Protein AF-A0A7C4ZB15-F1 (afdb_monomer_lite)

pLDDT: mean 80.15, std 15.14, range [39.56, 96.06]

Radius of gyration: 33.04 Å; chains: 1; bounding box: 54×25×99 Å

Structure (mmCIF, N/CA/C/O backbone):
data_AF-A0A7C4ZB15-F1
#
_entry.id   AF-A0A7C4ZB15-F1
#
loop_
_atom_site.group_PDB
_atom_site.id
_atom_site.type_symbol
_atom_site.label_atom_id
_atom_site.label_alt_id
_atom_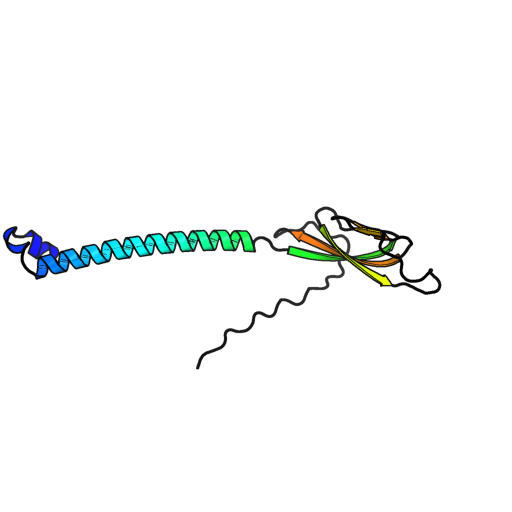site.label_comp_id
_atom_site.label_asym_id
_atom_site.label_entity_id
_atom_site.label_seq_id
_atom_site.pdbx_PDB_ins_code
_atom_site.Cartn_x
_atom_site.Cartn_y
_atom_site.Cartn_z
_atom_site.occupancy
_atom_site.B_iso_or_equiv
_atom_site.auth_seq_id
_atom_site.auth_comp_id
_atom_site.auth_asym_id
_atom_site.auth_atom_id
_atom_site.pdbx_PDB_model_num
ATOM 1 N N . MET A 1 1 ? 36.512 12.694 -49.656 1.00 80.44 1 MET A N 1
ATOM 2 C CA . MET A 1 1 ? 36.137 11.445 -50.340 1.00 80.44 1 MET A CA 1
ATOM 3 C C . MET A 1 1 ? 35.974 10.362 -49.289 1.00 80.44 1 MET A C 1
ATOM 5 O O . MET A 1 1 ? 36.962 9.972 -48.676 1.00 80.44 1 MET A O 1
ATOM 9 N N . THR A 1 2 ? 34.739 9.956 -49.019 1.00 92.31 2 THR A N 1
ATOM 10 C CA . THR A 1 2 ? 34.391 8.864 -48.098 1.00 92.31 2 THR A CA 1
ATOM 11 C C . THR A 1 2 ? 34.490 7.503 -48.797 1.00 92.31 2 THR A C 1
ATOM 13 O O . THR A 1 2 ? 34.578 7.433 -50.024 1.00 92.31 2 THR A O 1
ATOM 16 N N . ILE A 1 3 ? 34.461 6.405 -48.032 1.00 87.81 3 ILE A N 1
ATOM 17 C CA . ILE A 1 3 ? 34.433 5.046 -48.603 1.00 87.81 3 ILE A CA 1
ATOM 18 C C . ILE A 1 3 ? 33.152 4.846 -49.426 1.00 87.81 3 ILE A C 1
ATOM 20 O O . ILE A 1 3 ? 33.220 4.318 -50.531 1.00 87.81 3 ILE A O 1
ATOM 24 N N . ALA A 1 4 ? 32.010 5.352 -48.947 1.00 88.06 4 ALA A N 1
ATOM 25 C CA . ALA A 1 4 ? 30.745 5.330 -49.679 1.00 88.06 4 ALA A CA 1
ATOM 26 C C . ALA A 1 4 ? 30.844 6.059 -51.030 1.00 88.06 4 ALA A C 1
ATOM 28 O O . ALA A 1 4 ? 30.477 5.499 -52.059 1.00 88.06 4 ALA A O 1
ATOM 29 N N . GLU A 1 5 ? 31.408 7.271 -51.047 1.00 91.06 5 GLU A N 1
ATOM 30 C CA . GLU A 1 5 ? 31.631 8.047 -52.277 1.00 91.06 5 GLU A CA 1
ATOM 31 C C . GLU A 1 5 ? 32.595 7.337 -53.238 1.00 91.06 5 GLU A C 1
ATOM 33 O O . GLU A 1 5 ? 32.374 7.320 -54.446 1.00 91.06 5 GLU A O 1
ATOM 38 N N . TRP A 1 6 ? 33.649 6.706 -52.712 1.00 91.25 6 TRP A N 1
ATOM 39 C CA . TRP A 1 6 ? 34.627 5.968 -53.514 1.00 91.25 6 TRP A CA 1
ATOM 40 C C . TRP A 1 6 ? 34.047 4.685 -54.128 1.00 91.25 6 TRP A C 1
ATOM 42 O O . TRP A 1 6 ? 34.346 4.373 -55.285 1.00 91.25 6 TRP A O 1
ATOM 52 N N . CYS A 1 7 ? 33.203 3.974 -53.374 1.00 90.44 7 CYS A N 1
ATOM 53 C CA . CYS A 1 7 ? 32.479 2.783 -53.817 1.00 90.44 7 CYS A CA 1
ATOM 54 C C . CYS A 1 7 ? 31.357 3.111 -54.812 1.00 90.44 7 CYS A C 1
ATOM 56 O O . CYS A 1 7 ? 31.094 2.313 -55.706 1.00 90.44 7 CYS A O 1
ATOM 58 N N . ALA A 1 8 ? 30.705 4.270 -54.671 1.00 89.81 8 ALA A N 1
ATOM 59 C CA . ALA A 1 8 ? 29.627 4.721 -55.554 1.00 89.81 8 ALA A CA 1
ATOM 60 C C . ALA A 1 8 ? 30.130 5.313 -56.881 1.00 89.81 8 ALA A C 1
ATOM 62 O O . ALA A 1 8 ? 29.373 5.388 -57.845 1.00 89.81 8 ALA A O 1
ATOM 63 N N . ALA A 1 9 ? 31.400 5.724 -56.944 1.00 90.81 9 ALA A N 1
ATOM 64 C CA . ALA A 1 9 ? 31.984 6.348 -58.127 1.00 90.81 9 ALA A CA 1
ATOM 65 C C . ALA A 1 9 ? 32.139 5.401 -59.336 1.00 90.81 9 ALA A C 1
ATOM 67 O O . ALA A 1 9 ? 32.289 5.885 -60.455 1.00 90.81 9 ALA A O 1
ATOM 68 N N . ASP A 1 10 ? 32.140 4.077 -59.134 1.00 86.81 10 ASP A N 1
ATOM 69 C CA . ASP A 1 10 ? 32.314 3.088 -60.205 1.00 86.81 10 ASP A CA 1
ATOM 70 C C . ASP A 1 10 ? 31.704 1.730 -59.813 1.00 86.81 10 ASP A C 1
ATOM 72 O O . ASP A 1 10 ? 32.035 1.157 -58.771 1.00 86.81 10 ASP A O 1
ATOM 76 N N . ALA A 1 11 ? 30.852 1.179 -60.681 1.00 81.69 11 ALA A N 1
ATOM 77 C CA . ALA A 1 11 ? 30.216 -0.120 -60.480 1.00 81.69 11 ALA A CA 1
ATOM 78 C C . ALA A 1 11 ? 31.231 -1.274 -60.350 1.00 81.69 11 ALA A C 1
ATOM 80 O O . ALA A 1 11 ? 30.984 -2.218 -59.599 1.00 81.69 11 ALA A O 1
ATOM 81 N N . GLY A 1 12 ? 32.399 -1.188 -60.997 1.00 85.88 12 GLY A N 1
ATOM 82 C CA . GLY A 1 12 ? 33.474 -2.178 -60.880 1.00 85.88 12 GLY A CA 1
ATOM 83 C C . GLY A 1 12 ? 34.126 -2.229 -59.492 1.00 85.88 12 GLY A C 1
ATOM 84 O O . GLY A 1 12 ? 34.728 -3.241 -59.130 1.00 85.88 12 GLY A O 1
ATOM 85 N N . ARG A 1 13 ? 33.971 -1.180 -58.670 1.00 86.50 13 ARG A N 1
ATOM 86 C CA . ARG A 1 13 ? 34.551 -1.105 -57.315 1.00 86.50 13 ARG A CA 1
ATOM 87 C C . ARG A 1 13 ? 33.696 -1.777 -56.251 1.00 86.50 13 ARG A C 1
ATOM 89 O O . ARG A 1 13 ? 34.202 -2.096 -55.177 1.00 86.50 13 ARG A O 1
ATOM 96 N N . THR A 1 14 ? 32.433 -2.061 -56.553 1.00 83.69 14 THR A N 1
ATOM 97 C CA . THR A 1 14 ? 31.471 -2.677 -55.622 1.00 83.69 14 THR A CA 1
ATOM 98 C C . THR A 1 14 ? 31.910 -4.039 -55.072 1.00 83.69 14 THR A C 1
ATOM 100 O O . THR A 1 14 ? 31.495 -4.410 -53.972 1.00 83.69 14 THR A O 1
ATOM 103 N N . ASN A 1 15 ? 32.771 -4.756 -55.804 1.00 87.19 15 ASN A N 1
ATOM 104 C CA . ASN A 1 15 ? 33.312 -6.065 -55.426 1.00 87.19 15 ASN A CA 1
ATOM 105 C C . ASN A 1 15 ? 34.691 -6.015 -54.757 1.00 87.19 15 ASN A C 1
ATOM 107 O O . ASN A 1 15 ? 35.234 -7.067 -54.415 1.00 87.19 15 ASN A O 1
ATOM 111 N N . THR A 1 16 ? 35.251 -4.824 -54.550 1.00 92.56 16 THR A N 1
ATOM 112 C CA . THR A 1 16 ? 36.483 -4.674 -53.771 1.00 92.56 16 THR A CA 1
ATOM 113 C C . THR A 1 16 ? 36.213 -4.955 -52.296 1.00 92.56 16 THR A C 1
ATOM 115 O O . THR A 1 16 ? 35.121 -4.685 -51.786 1.00 92.56 16 THR A O 1
ATOM 118 N N . ASP A 1 17 ? 37.212 -5.485 -51.595 1.00 92.00 17 ASP A N 1
ATOM 119 C CA . ASP A 1 17 ? 37.054 -5.883 -50.193 1.00 92.00 17 ASP A CA 1
ATOM 120 C C . ASP A 1 17 ? 36.697 -4.700 -49.286 1.00 92.00 17 ASP A C 1
ATOM 122 O O . ASP A 1 17 ? 35.907 -4.853 -48.358 1.00 92.00 17 ASP A O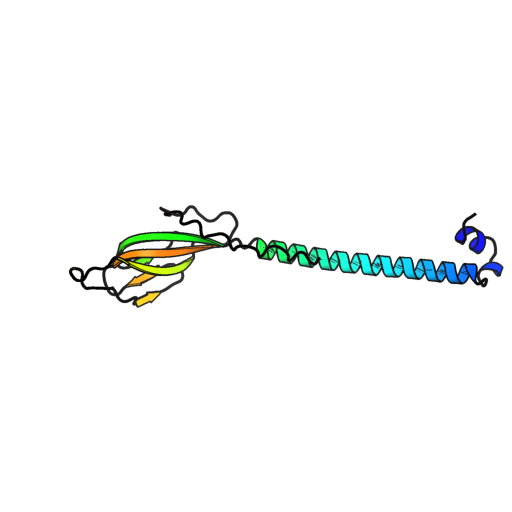 1
ATOM 126 N N . ILE A 1 18 ? 37.162 -3.493 -49.624 1.00 91.00 18 ILE A N 1
ATOM 127 C CA . ILE A 1 18 ? 36.839 -2.267 -48.884 1.00 91.00 18 ILE A CA 1
ATOM 128 C C . ILE A 1 18 ? 35.342 -1.918 -48.977 1.00 91.00 18 ILE A C 1
ATOM 130 O O . ILE A 1 18 ? 34.744 -1.500 -47.987 1.00 91.00 18 ILE A O 1
ATOM 134 N N . CYS A 1 19 ? 34.707 -2.136 -50.136 1.00 92.44 19 CYS A N 1
ATOM 135 C CA . CYS A 1 19 ? 33.281 -1.865 -50.329 1.00 92.44 19 CYS A CA 1
ATOM 136 C C . CYS A 1 19 ? 32.396 -2.952 -49.713 1.00 92.44 19 CYS A C 1
ATOM 138 O O . CYS A 1 19 ? 31.298 -2.644 -49.248 1.00 92.44 19 CYS A O 1
ATOM 140 N N . LYS A 1 20 ? 32.871 -4.204 -49.675 1.00 91.56 20 LYS A N 1
ATOM 141 C CA . LYS A 1 20 ? 32.202 -5.299 -48.956 1.00 91.56 20 LYS A CA 1
ATOM 142 C C . LYS A 1 20 ? 32.231 -5.052 -47.451 1.00 91.56 20 LYS A C 1
ATOM 144 O O . LYS A 1 20 ? 31.178 -4.951 -46.8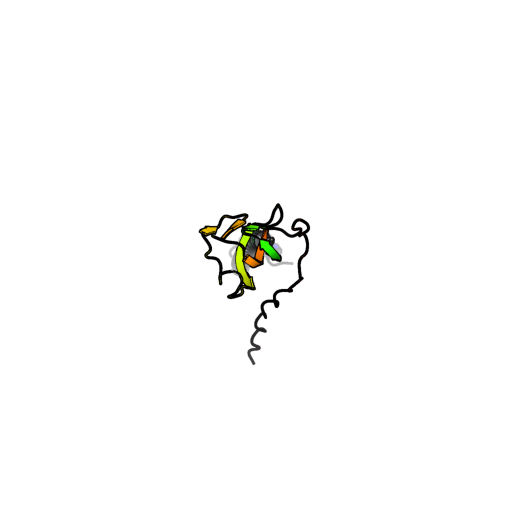37 1.00 91.56 20 LYS A O 1
ATOM 149 N N . GLN A 1 21 ? 33.416 -4.814 -46.889 1.00 92.56 21 GLN A N 1
ATOM 150 C CA . GLN A 1 21 ? 33.576 -4.557 -45.460 1.00 92.56 21 GLN A CA 1
ATOM 151 C C . GLN A 1 21 ? 32.800 -3.315 -45.003 1.00 92.56 21 GLN A C 1
ATOM 153 O O . GLN A 1 21 ? 32.222 -3.312 -43.916 1.00 92.56 21 GLN A O 1
ATOM 158 N N . HIS A 1 22 ? 32.754 -2.259 -45.824 1.00 92.31 22 HIS A N 1
ATOM 159 C CA . HIS A 1 22 ? 31.946 -1.081 -45.522 1.00 92.31 22 HIS A CA 1
ATOM 160 C C . HIS A 1 22 ? 30.449 -1.412 -45.464 1.00 92.31 22 HIS A C 1
ATOM 162 O O . HIS A 1 22 ? 29.789 -1.021 -44.506 1.00 92.31 22 HIS A O 1
ATOM 168 N N . ARG A 1 23 ? 29.931 -2.179 -46.432 1.00 90.56 23 ARG A N 1
ATOM 169 C CA . ARG A 1 23 ? 28.532 -2.632 -46.445 1.00 90.56 23 ARG A CA 1
ATOM 170 C C . ARG A 1 23 ? 28.196 -3.458 -45.206 1.00 90.56 23 ARG A C 1
ATOM 172 O O . ARG A 1 23 ? 27.221 -3.145 -44.531 1.00 90.56 23 ARG A O 1
ATOM 179 N N . ASP A 1 24 ? 29.037 -4.435 -44.878 1.00 90.62 24 ASP A N 1
ATOM 180 C CA . ASP A 1 24 ? 28.846 -5.299 -43.710 1.00 90.62 24 ASP A CA 1
ATOM 181 C C . ASP A 1 24 ? 28.872 -4.475 -42.410 1.00 90.62 24 ASP A C 1
ATOM 183 O O . ASP A 1 24 ? 28.073 -4.684 -41.499 1.00 90.62 24 ASP A O 1
ATOM 187 N N . THR A 1 25 ? 29.749 -3.468 -42.331 1.00 89.75 25 THR A N 1
ATOM 188 C CA . THR A 1 25 ? 29.828 -2.566 -41.171 1.00 89.75 25 THR A CA 1
ATOM 189 C C . THR A 1 25 ? 28.565 -1.715 -41.019 1.00 89.75 25 THR A C 1
ATOM 191 O O . THR A 1 25 ? 28.082 -1.536 -39.900 1.00 89.75 25 THR A O 1
ATOM 194 N N . GLU A 1 26 ? 28.011 -1.191 -42.113 1.00 91.31 26 GLU A N 1
ATOM 195 C CA . GLU A 1 26 ? 26.770 -0.407 -42.077 1.00 91.31 26 GLU A CA 1
ATOM 196 C C . GLU A 1 26 ? 25.539 -1.279 -41.761 1.00 91.31 26 GLU A C 1
ATOM 198 O O . GLU A 1 26 ? 24.638 -0.843 -41.038 1.00 91.31 26 GLU A O 1
ATOM 203 N N . GLU A 1 27 ? 25.525 -2.543 -42.196 1.00 91.12 27 GLU A N 1
ATOM 204 C CA . GLU A 1 27 ? 24.506 -3.525 -41.802 1.00 91.12 27 GLU A CA 1
ATOM 205 C C . GLU A 1 27 ? 24.571 -3.835 -40.297 1.00 91.12 27 GLU A C 1
ATOM 207 O O . GLU A 1 27 ? 23.551 -3.803 -39.597 1.00 91.12 27 GLU A O 1
ATOM 212 N N . VAL A 1 28 ? 25.775 -4.053 -39.756 1.00 91.75 28 VAL A N 1
ATOM 213 C CA . VAL A 1 28 ? 25.981 -4.258 -38.313 1.00 91.75 28 VAL A CA 1
ATOM 214 C C . VAL A 1 28 ? 25.559 -3.023 -37.515 1.00 91.75 28 VAL A C 1
ATOM 216 O O . VAL A 1 28 ? 24.882 -3.156 -36.497 1.00 91.75 28 VAL A O 1
ATOM 219 N N . ARG A 1 29 ? 25.892 -1.810 -37.972 1.00 90.38 29 ARG A N 1
ATOM 220 C CA . ARG A 1 29 ? 25.457 -0.561 -37.318 1.00 90.38 29 ARG A CA 1
ATOM 221 C C . ARG A 1 29 ? 23.939 -0.431 -37.286 1.00 90.38 29 ARG A C 1
ATOM 223 O O . ARG A 1 29 ? 23.377 -0.102 -36.241 1.00 90.38 29 ARG A O 1
ATOM 230 N N . THR A 1 30 ? 23.283 -0.725 -38.404 1.00 91.00 30 THR A N 1
ATOM 231 C CA . THR A 1 30 ? 21.823 -0.635 -38.527 1.00 91.00 30 THR A CA 1
ATOM 232 C C . THR A 1 30 ? 21.131 -1.666 -37.635 1.00 91.00 30 THR A C 1
ATOM 234 O O . THR A 1 30 ? 20.253 -1.311 -36.847 1.00 91.00 30 THR A O 1
ATOM 237 N N . SER A 1 31 ? 21.563 -2.928 -37.695 1.00 91.44 31 SER A N 1
ATOM 238 C CA . SER A 1 31 ? 20.992 -4.013 -36.885 1.00 91.44 31 SER A CA 1
ATOM 239 C C . SER A 1 31 ? 21.237 -3.817 -35.385 1.00 91.44 31 SER A C 1
ATOM 241 O O . SER A 1 31 ? 20.338 -4.050 -34.574 1.00 91.44 31 SER A O 1
ATOM 243 N N . LEU A 1 32 ? 22.414 -3.323 -34.988 1.00 90.62 32 LEU A N 1
ATOM 244 C CA . LEU A 1 32 ? 22.699 -2.968 -33.598 1.00 90.62 32 LEU A CA 1
ATOM 245 C C . LEU A 1 32 ? 21.819 -1.803 -33.126 1.00 90.62 32 LEU A C 1
ATOM 247 O O . LEU A 1 32 ? 21.257 -1.876 -32.035 1.00 90.62 32 LEU A O 1
ATOM 251 N N . GLY A 1 33 ? 21.651 -0.762 -33.947 1.00 87.69 33 GLY A N 1
ATOM 252 C CA . GLY A 1 33 ? 20.774 0.369 -33.641 1.00 87.69 33 GLY A CA 1
ATOM 253 C C . GLY A 1 33 ? 19.319 -0.055 -33.418 1.00 87.69 33 GLY A C 1
ATOM 254 O O . GLY A 1 33 ? 18.697 0.374 -32.447 1.00 87.69 33 GLY A O 1
ATOM 255 N N . GLN A 1 34 ? 18.799 -0.960 -34.255 1.00 90.69 34 GLN A N 1
ATOM 256 C CA . GLN A 1 34 ? 17.456 -1.530 -34.095 1.00 90.69 34 GLN A CA 1
ATOM 257 C C . GLN A 1 34 ? 17.312 -2.316 -32.787 1.00 90.69 34 GLN A C 1
ATOM 259 O O . GLN A 1 34 ? 16.355 -2.099 -32.045 1.00 90.69 34 GLN A O 1
ATOM 264 N N . ARG A 1 35 ? 18.288 -3.172 -32.457 1.00 88.38 35 ARG A N 1
ATOM 265 C CA . ARG A 1 35 ? 18.286 -3.946 -31.203 1.00 88.38 35 ARG A CA 1
ATOM 266 C C . ARG A 1 35 ? 18.361 -3.048 -29.970 1.00 88.38 35 ARG A C 1
ATOM 268 O O . ARG A 1 35 ? 17.666 -3.301 -28.993 1.00 88.38 35 ARG A O 1
ATOM 275 N N . ILE A 1 36 ? 19.172 -1.990 -30.005 1.00 86.19 36 ILE A N 1
ATOM 276 C CA . ILE A 1 36 ? 19.253 -1.015 -28.908 1.00 86.19 36 ILE A CA 1
ATOM 277 C C . ILE A 1 36 ? 17.912 -0.292 -28.742 1.00 86.19 36 ILE A C 1
ATOM 279 O O . ILE A 1 36 ? 17.417 -0.189 -27.623 1.00 86.19 36 ILE A O 1
ATOM 283 N N . ALA A 1 37 ? 17.296 0.166 -29.835 1.00 82.25 37 ALA A N 1
ATOM 284 C CA . ALA A 1 37 ? 15.994 0.829 -29.786 1.00 82.25 37 ALA A CA 1
ATOM 285 C C . ALA A 1 37 ? 14.895 -0.087 -29.217 1.00 82.25 37 ALA A C 1
ATOM 287 O O . ALA A 1 37 ? 14.093 0.347 -28.389 1.00 82.25 37 ALA A O 1
ATOM 288 N N . GLU A 1 38 ? 14.891 -1.363 -29.605 1.00 88.75 38 GLU A N 1
ATOM 289 C CA . GLU A 1 38 ? 13.978 -2.372 -29.067 1.00 88.75 38 GLU A CA 1
ATOM 290 C C . GLU A 1 38 ? 14.188 -2.582 -27.561 1.00 88.75 38 GLU A C 1
ATOM 292 O O . GLU A 1 38 ? 13.233 -2.492 -26.785 1.00 88.75 38 GLU A O 1
ATOM 297 N N . VAL A 1 39 ? 15.436 -2.797 -27.131 1.00 84.75 39 VAL A N 1
ATOM 298 C CA . VAL A 1 39 ? 15.784 -3.007 -25.718 1.00 84.75 39 VAL A CA 1
ATOM 299 C C . VAL A 1 39 ? 15.410 -1.792 -24.871 1.00 84.75 39 VAL A C 1
ATOM 301 O O . VAL A 1 39 ? 14.804 -1.955 -23.814 1.00 84.75 39 VAL A O 1
ATOM 304 N N . LEU A 1 40 ? 15.688 -0.573 -25.341 1.00 84.62 40 LEU A N 1
ATOM 305 C CA . LEU A 1 40 ? 15.285 0.656 -24.652 1.00 84.62 40 LEU A CA 1
ATOM 306 C C . LEU A 1 40 ? 13.756 0.791 -24.578 1.00 84.62 40 LEU A C 1
ATOM 308 O O . LEU A 1 40 ? 13.217 1.176 -23.543 1.00 84.62 40 LEU A O 1
ATOM 312 N N . GLY A 1 41 ? 13.033 0.420 -25.638 1.00 81.75 41 GLY A N 1
ATOM 313 C CA . GLY A 1 41 ? 11.569 0.402 -25.642 1.00 81.75 41 GLY A CA 1
ATOM 314 C C . GLY A 1 41 ? 10.964 -0.630 -24.680 1.00 81.75 41 GLY A C 1
ATOM 315 O O . GLY A 1 41 ? 9.893 -0.396 -24.113 1.00 81.75 41 GLY A O 1
ATOM 316 N N . ILE A 1 42 ? 11.627 -1.770 -24.477 1.00 81.25 42 ILE A N 1
ATOM 317 C CA . ILE A 1 42 ? 11.256 -2.768 -23.463 1.00 81.25 42 ILE A CA 1
ATOM 318 C C . ILE A 1 42 ? 11.563 -2.233 -22.060 1.00 81.25 42 ILE A C 1
ATOM 320 O O . ILE A 1 42 ? 10.691 -2.284 -21.194 1.00 81.25 42 ILE A O 1
ATOM 324 N N . ALA A 1 43 ? 12.753 -1.664 -21.850 1.00 67.69 43 ALA A N 1
ATOM 325 C CA . ALA A 1 43 ? 13.175 -1.104 -20.569 1.00 67.69 43 ALA A CA 1
ATOM 326 C C . ALA A 1 43 ? 12.247 0.028 -20.103 1.00 67.69 43 ALA A C 1
ATOM 328 O O . ALA A 1 43 ? 11.803 0.019 -18.961 1.00 67.69 43 ALA A O 1
ATOM 329 N N . ASN A 1 44 ? 11.858 0.940 -20.998 1.00 76.38 44 ASN A N 1
ATOM 330 C CA . ASN A 1 44 ? 10.931 2.027 -20.673 1.00 76.38 44 ASN A CA 1
ATOM 331 C C . ASN A 1 44 ? 9.537 1.515 -20.282 1.00 76.38 44 ASN A C 1
ATOM 333 O O . ASN A 1 44 ? 8.926 2.029 -19.348 1.00 76.38 44 ASN A O 1
ATOM 337 N N . ARG A 1 45 ? 9.030 0.475 -20.959 1.00 75.94 45 ARG A N 1
ATOM 338 C CA . ARG A 1 45 ? 7.754 -0.160 -20.583 1.00 75.94 45 ARG A CA 1
ATOM 339 C C . ARG A 1 45 ? 7.848 -0.870 -19.236 1.00 75.94 45 ARG A C 1
ATOM 341 O O . ARG A 1 45 ? 6.914 -0.781 -18.440 1.00 75.94 45 ARG A O 1
ATOM 348 N N . ALA A 1 46 ? 8.960 -1.553 -18.977 1.00 64.69 46 ALA A N 1
ATOM 349 C CA . ALA A 1 46 ? 9.216 -2.191 -17.693 1.00 64.69 46 ALA A CA 1
ATOM 350 C C . ALA A 1 46 ? 9.298 -1.150 -16.566 1.00 64.69 46 ALA A C 1
ATOM 352 O O . ALA A 1 46 ? 8.640 -1.327 -15.546 1.00 64.69 46 ALA A O 1
ATOM 353 N N . GLN A 1 47 ? 10.003 -0.036 -16.788 1.00 65.62 47 GLN A N 1
ATOM 354 C CA . GLN A 1 47 ? 10.109 1.066 -15.833 1.00 65.62 47 GLN A CA 1
ATOM 355 C C . GLN A 1 47 ? 8.745 1.700 -15.553 1.00 65.62 47 GLN A C 1
ATOM 357 O O . GLN A 1 47 ? 8.356 1.793 -14.401 1.00 65.62 47 GLN A O 1
ATOM 362 N N . ALA A 1 48 ? 7.955 2.023 -16.582 1.00 70.06 48 ALA A N 1
ATOM 363 C CA . ALA A 1 48 ? 6.613 2.579 -16.391 1.00 70.06 48 ALA A CA 1
ATOM 364 C C . ALA A 1 48 ? 5.675 1.623 -15.629 1.00 70.06 48 ALA A C 1
ATOM 366 O O . ALA A 1 48 ? 4.847 2.054 -14.828 1.00 70.06 48 ALA A O 1
ATOM 367 N N . THR A 1 49 ? 5.813 0.312 -15.854 1.00 68.06 49 THR A N 1
ATOM 368 C CA . THR A 1 49 ? 5.056 -0.708 -15.111 1.00 68.06 49 THR A CA 1
ATOM 369 C C . THR A 1 49 ? 5.528 -0.795 -13.658 1.00 68.06 49 THR A C 1
ATOM 371 O O . THR A 1 49 ? 4.702 -0.924 -12.755 1.00 68.06 49 THR A O 1
ATOM 374 N N . ALA A 1 50 ? 6.839 -0.693 -13.424 1.00 55.47 50 ALA A N 1
ATOM 375 C CA . ALA A 1 50 ? 7.424 -0.646 -12.091 1.00 55.47 50 ALA A CA 1
ATOM 376 C C . ALA A 1 50 ? 6.989 0.619 -11.337 1.00 55.47 50 ALA A C 1
ATOM 378 O O . ALA A 1 50 ? 6.522 0.504 -10.212 1.00 55.47 50 ALA A O 1
ATOM 379 N N . ASP A 1 51 ? 7.026 1.793 -11.965 1.00 65.06 51 ASP A N 1
ATOM 380 C CA . ASP A 1 51 ? 6.591 3.061 -11.373 1.00 65.06 51 ASP A CA 1
ATOM 381 C C . ASP A 1 51 ? 5.087 3.038 -11.046 1.00 65.06 51 ASP A C 1
ATOM 383 O O . ASP A 1 51 ? 4.678 3.457 -9.966 1.00 65.06 51 ASP A O 1
ATOM 387 N N . ALA A 1 52 ? 4.252 2.459 -11.917 1.00 61.97 52 ALA A N 1
ATOM 388 C CA . ALA A 1 52 ? 2.825 2.259 -11.644 1.00 61.97 52 ALA A CA 1
ATOM 389 C C . ALA A 1 52 ? 2.563 1.257 -10.502 1.00 61.97 52 ALA A C 1
ATOM 391 O O . ALA A 1 52 ? 1.566 1.372 -9.784 1.00 61.97 52 ALA A O 1
ATOM 392 N N . ALA A 1 53 ? 3.442 0.269 -10.317 1.00 60.38 53 ALA A N 1
ATOM 393 C CA . ALA A 1 53 ? 3.378 -0.652 -9.187 1.00 60.38 53 ALA A CA 1
ATOM 394 C C . ALA A 1 53 ? 3.883 -0.001 -7.888 1.00 60.38 53 ALA A C 1
ATOM 396 O O . ALA A 1 53 ? 3.280 -0.213 -6.838 1.00 60.38 53 ALA A O 1
ATOM 397 N N . MET A 1 54 ? 4.932 0.824 -7.963 1.00 57.81 54 MET A N 1
ATOM 398 C CA . MET A 1 54 ? 5.481 1.584 -6.835 1.00 57.81 54 MET A CA 1
ATOM 399 C C . MET A 1 54 ? 4.579 2.750 -6.411 1.00 57.81 54 MET A C 1
ATOM 401 O O . MET A 1 54 ? 4.593 3.128 -5.247 1.00 57.81 54 MET A O 1
ATOM 405 N N . ALA A 1 55 ? 3.710 3.249 -7.296 1.00 56.84 55 ALA A N 1
ATOM 406 C CA . ALA A 1 55 ? 2.651 4.206 -6.960 1.00 56.84 55 ALA A CA 1
ATOM 407 C C . ALA A 1 55 ? 1.579 3.639 -6.001 1.00 56.84 55 ALA A C 1
ATOM 409 O O . ALA A 1 55 ? 0.684 4.366 -5.562 1.00 56.84 55 ALA A O 1
ATOM 410 N N . ARG A 1 56 ? 1.648 2.348 -5.648 1.00 62.03 56 ARG A N 1
ATOM 411 C CA . ARG A 1 56 ? 0.857 1.749 -4.5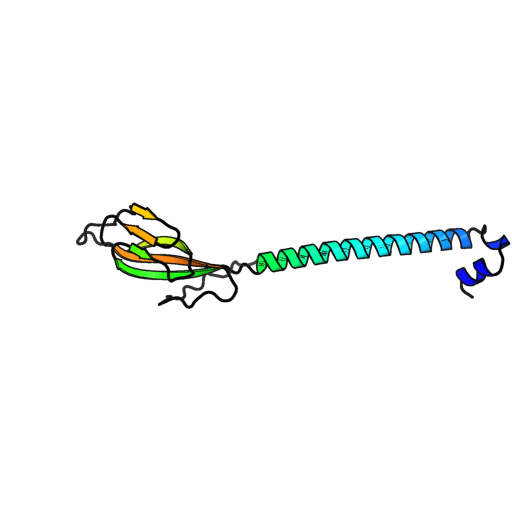65 1.00 62.03 56 ARG A CA 1
ATOM 412 C C . ARG A 1 56 ? 1.506 2.048 -3.215 1.00 62.03 56 ARG A C 1
ATOM 414 O O . ARG A 1 56 ? 1.932 1.141 -2.506 1.00 62.03 56 ARG A O 1
ATOM 421 N N . GLU A 1 57 ? 1.579 3.325 -2.863 1.00 68.81 57 GLU A N 1
ATOM 422 C CA . GLU A 1 57 ? 1.954 3.729 -1.514 1.00 68.81 57 GLU A CA 1
ATOM 423 C C . GLU A 1 57 ? 0.866 3.250 -0.542 1.00 68.81 57 GLU A C 1
ATOM 425 O O . GLU A 1 57 ? -0.322 3.539 -0.722 1.00 68.81 57 GLU A O 1
ATOM 430 N N . ILE A 1 58 ? 1.258 2.436 0.439 1.00 77.81 58 ILE A N 1
ATOM 431 C CA . ILE A 1 58 ? 0.358 1.945 1.482 1.00 77.81 58 ILE A CA 1
ATOM 432 C C . ILE A 1 58 ? 0.591 2.806 2.713 1.00 77.81 58 ILE A C 1
ATOM 434 O O . ILE A 1 58 ? 1.622 2.687 3.375 1.00 77.81 58 ILE A O 1
ATOM 438 N N . VAL A 1 59 ? -0.394 3.632 3.053 1.00 82.50 59 VAL A N 1
ATOM 439 C CA . VAL A 1 59 ? -0.349 4.441 4.269 1.00 82.50 59 VAL A CA 1
ATOM 440 C C . VAL A 1 59 ? -1.147 3.738 5.349 1.00 82.50 59 VAL A C 1
ATOM 442 O O . VAL A 1 59 ? -2.351 3.521 5.212 1.00 82.50 59 VAL A O 1
ATOM 445 N N . CYS A 1 60 ? -0.467 3.376 6.434 1.00 84.50 60 CYS A N 1
ATOM 446 C CA . CYS A 1 60 ? -1.081 2.729 7.583 1.00 84.50 60 CYS A CA 1
ATOM 447 C C . CYS A 1 60 ? -1.118 3.669 8.783 1.00 84.50 60 CYS A C 1
ATOM 449 O O . CYS A 1 60 ? -0.099 4.221 9.184 1.00 84.50 60 CYS A O 1
ATOM 451 N N . VAL A 1 61 ? -2.282 3.762 9.410 1.00 85.75 61 VAL A N 1
ATOM 452 C CA . VAL A 1 61 ? -2.515 4.502 10.646 1.00 85.75 61 VAL A CA 1
ATOM 453 C C . VAL A 1 61 ? -2.941 3.541 11.747 1.00 85.75 61 VAL A C 1
ATOM 455 O O . VAL A 1 61 ? -3.589 2.520 11.496 1.00 85.75 61 VAL A O 1
ATOM 458 N N . THR A 1 62 ? -2.581 3.862 12.987 1.00 90.69 62 THR A N 1
ATOM 459 C CA . THR A 1 62 ? -3.056 3.122 14.160 1.00 90.69 62 THR A CA 1
ATOM 460 C C . THR A 1 62 ? -4.034 3.982 14.941 1.00 90.69 62 THR A C 1
ATOM 462 O O . THR A 1 62 ? -3.717 5.108 15.326 1.00 90.69 62 THR A O 1
ATOM 465 N N . ARG A 1 63 ? -5.222 3.435 15.196 1.00 88.75 63 ARG A N 1
ATOM 466 C CA . ARG A 1 63 ? -6.282 4.075 15.973 1.00 88.75 63 ARG A CA 1
ATOM 467 C C . ARG A 1 63 ? -6.411 3.408 17.326 1.00 88.75 63 ARG A C 1
ATOM 469 O O . ARG A 1 63 ? -6.539 2.190 17.405 1.00 88.75 63 ARG A O 1
ATOM 476 N N . THR A 1 64 ? -6.441 4.206 18.384 1.00 91.62 64 THR A N 1
ATOM 477 C CA . THR A 1 64 ? -6.678 3.707 19.740 1.00 91.62 64 THR A CA 1
ATOM 478 C C . THR A 1 64 ? -8.125 3.963 20.131 1.00 91.62 64 THR A C 1
ATOM 480 O O . THR A 1 64 ? -8.550 5.111 20.238 1.00 91.62 64 THR A O 1
ATOM 483 N N . LEU A 1 65 ? -8.881 2.898 20.376 1.00 90.69 65 LEU A N 1
ATOM 484 C CA . LEU A 1 65 ? -10.280 2.968 20.786 1.00 90.69 65 LEU A CA 1
ATOM 485 C C . LEU A 1 65 ? -10.415 2.462 22.218 1.00 90.69 65 LEU A C 1
ATOM 487 O O . LEU A 1 65 ? -9.815 1.459 22.599 1.00 90.69 65 LEU A O 1
ATOM 491 N N . ASN A 1 66 ? -11.213 3.161 23.019 1.00 91.62 66 ASN A N 1
ATOM 492 C CA . ASN A 1 66 ? -11.360 2.883 24.443 1.00 91.62 66 ASN A CA 1
ATOM 493 C C . ASN A 1 66 ? -12.777 2.427 24.776 1.00 91.62 66 ASN A C 1
ATOM 495 O O . ASN A 1 66 ? -13.742 2.926 24.203 1.00 91.62 66 ASN A O 1
ATOM 499 N N . ARG A 1 67 ? -12.896 1.526 25.758 1.00 90.00 67 ARG A N 1
ATOM 500 C CA . ARG A 1 67 ? -14.176 1.037 26.306 1.00 90.00 67 ARG A CA 1
ATOM 501 C C . ARG A 1 67 ? -15.161 0.600 25.215 1.00 90.00 67 ARG A C 1
ATOM 503 O O . ARG A 1 67 ? -16.344 0.920 25.274 1.00 90.00 67 ARG A O 1
ATOM 510 N N . THR A 1 68 ? -14.671 -0.146 24.232 1.00 91.00 68 THR A N 1
ATOM 511 C CA . THR A 1 68 ? -15.440 -0.558 23.052 1.00 91.00 68 THR A CA 1
ATOM 512 C C . THR A 1 68 ? -15.505 -2.077 22.927 1.00 91.00 68 THR A C 1
ATOM 514 O O . THR A 1 68 ? -14.642 -2.792 23.429 1.00 91.00 68 THR A O 1
ATOM 517 N N . ARG A 1 69 ? -16.536 -2.592 22.254 1.00 92.56 69 ARG A N 1
ATOM 518 C CA . ARG A 1 69 ? -16.627 -4.007 21.844 1.00 92.56 69 ARG A CA 1
ATOM 519 C C . ARG A 1 69 ? -16.160 -4.233 20.408 1.00 92.56 69 ARG A C 1
ATOM 521 O O . ARG A 1 69 ? -16.046 -5.380 19.981 1.00 92.56 69 ARG A O 1
ATOM 528 N N . THR A 1 70 ? -15.915 -3.158 19.672 1.00 93.75 70 THR A N 1
ATOM 529 C CA . THR A 1 70 ? -15.525 -3.172 18.264 1.00 93.75 70 THR A CA 1
ATOM 530 C C . THR A 1 70 ? -14.342 -2.244 18.039 1.00 93.75 70 THR A C 1
ATOM 532 O O . THR A 1 70 ? -14.301 -1.131 18.565 1.00 93.75 70 THR A O 1
ATOM 535 N N . GLY A 1 71 ? -13.367 -2.710 17.267 1.00 93.56 71 GLY A N 1
ATOM 536 C CA . GLY A 1 71 ? -12.349 -1.855 16.674 1.00 93.56 71 GLY A CA 1
ATOM 537 C C . GLY A 1 71 ? -12.708 -1.576 15.221 1.00 93.56 71 GLY A C 1
ATOM 538 O O . GLY A 1 71 ? -13.059 -2.514 14.513 1.00 93.56 71 GLY A O 1
ATOM 539 N N . SER A 1 72 ? -12.645 -0.322 14.778 1.00 93.56 72 SER A N 1
ATOM 540 C CA . SER A 1 72 ? -13.041 0.066 13.420 1.00 93.56 72 SER A CA 1
ATOM 541 C C . SER A 1 72 ? -12.074 1.064 12.790 1.00 93.56 72 SER A C 1
ATOM 543 O O . SER A 1 72 ? -11.507 1.933 13.463 1.00 93.56 72 SER A O 1
ATOM 545 N N . CYS A 1 73 ? -11.926 0.970 11.473 1.00 90.56 73 CYS A N 1
ATOM 546 C CA . CYS A 1 73 ? -11.179 1.935 10.675 1.00 90.56 73 CYS A CA 1
ATOM 547 C C . CYS A 1 73 ? -12.039 3.142 10.280 1.00 90.56 73 CYS A C 1
ATOM 549 O O . CYS A 1 73 ? -13.266 3.099 10.369 1.00 90.56 73 CYS A O 1
ATOM 551 N N . ASP A 1 74 ? -11.393 4.250 9.913 1.00 89.19 74 ASP A N 1
ATOM 552 C CA . ASP A 1 74 ? -12.096 5.363 9.273 1.00 89.19 74 ASP A CA 1
ATOM 553 C C . ASP A 1 74 ? -12.491 4.976 7.836 1.00 89.19 74 ASP A C 1
ATOM 555 O O . ASP A 1 74 ? -11.862 4.089 7.246 1.00 89.19 74 ASP A O 1
ATOM 559 N N . PRO A 1 75 ? -13.518 5.618 7.251 1.00 88.62 75 PRO A N 1
ATOM 560 C CA . PRO A 1 75 ? -13.905 5.366 5.868 1.00 88.62 75 PRO A CA 1
ATOM 561 C C . PRO A 1 75 ? -12.718 5.494 4.904 1.00 88.62 75 PRO A C 1
ATOM 563 O O . PRO A 1 75 ? -11.939 6.442 4.981 1.00 88.62 75 PRO A O 1
ATOM 566 N N . GLY A 1 76 ? -12.589 4.536 3.985 1.00 86.25 76 GLY A N 1
ATOM 567 C CA . GLY A 1 76 ? -11.493 4.488 3.011 1.00 86.25 76 GLY A CA 1
ATOM 568 C C . GLY A 1 76 ? -10.212 3.806 3.503 1.00 86.25 76 GLY A C 1
ATOM 569 O O . GLY A 1 76 ? -9.283 3.651 2.716 1.00 86.25 76 GLY A O 1
ATOM 570 N N . TYR A 1 77 ? -10.172 3.336 4.753 1.00 90.50 77 TYR A N 1
ATOM 571 C CA . TYR A 1 77 ? -9.110 2.462 5.250 1.00 90.50 77 TYR A CA 1
ATOM 572 C C . TYR A 1 77 ? -9.596 1.019 5.412 1.00 90.50 77 TYR A C 1
ATOM 574 O O . TYR A 1 77 ? -10.721 0.766 5.837 1.00 90.50 77 TYR A O 1
ATOM 582 N N . THR A 1 78 ? -8.701 0.075 5.128 1.00 91.88 78 THR A N 1
ATOM 583 C CA . THR A 1 78 ? -8.883 -1.365 5.334 1.00 91.88 78 THR A CA 1
ATOM 584 C C . THR A 1 78 ? -8.200 -1.806 6.625 1.00 91.88 78 THR A C 1
ATOM 586 O O . THR A 1 78 ? -7.039 -1.479 6.885 1.00 91.88 78 THR A O 1
ATOM 589 N N . LEU A 1 79 ? -8.911 -2.570 7.440 1.00 93.44 79 LEU A N 1
ATOM 590 C CA . LEU A 1 79 ? -8.442 -3.122 8.697 1.00 93.44 79 LEU A CA 1
ATOM 591 C C . LEU A 1 79 ? -7.405 -4.218 8.458 1.00 93.44 79 LEU A C 1
ATOM 593 O O . LEU A 1 79 ? -7.645 -5.190 7.753 1.00 93.44 79 LEU A O 1
ATOM 597 N N . THR A 1 80 ? -6.243 -4.059 9.081 1.00 91.75 80 THR A N 1
ATOM 598 C CA . THR A 1 80 ? -5.107 -4.987 8.968 1.00 91.75 80 THR A CA 1
ATOM 599 C C . THR A 1 80 ? -4.823 -5.713 10.276 1.00 91.75 80 THR A C 1
ATOM 601 O O . THR A 1 80 ? -4.222 -6.783 10.271 1.00 91.75 80 THR A O 1
ATOM 604 N N . GLY A 1 81 ? -5.245 -5.156 11.414 1.00 90.56 81 GLY A N 1
ATOM 605 C CA . GLY A 1 81 ? -5.075 -5.8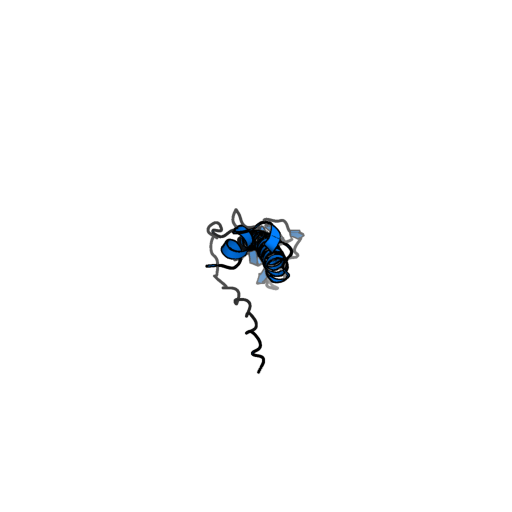20 12.702 1.00 90.56 81 GLY A CA 1
ATOM 606 C C . GLY A 1 81 ? -5.768 -5.113 13.857 1.00 90.56 81 GLY A C 1
ATOM 607 O O . GLY A 1 81 ? -5.996 -3.907 13.818 1.00 90.56 81 GLY A O 1
ATOM 608 N N . CYS A 1 82 ? -6.066 -5.879 14.907 1.00 92.62 82 CYS A N 1
ATOM 609 C CA . CYS A 1 82 ? -6.605 -5.374 16.164 1.00 92.62 82 CYS A CA 1
ATOM 610 C C . CYS A 1 82 ? -5.915 -6.025 17.356 1.00 92.62 82 CYS A C 1
ATOM 612 O O . CYS A 1 82 ? -5.979 -7.244 17.529 1.00 92.62 82 CYS A O 1
ATOM 614 N N . THR A 1 83 ? -5.336 -5.202 18.221 1.00 91.06 83 THR A N 1
ATOM 615 C CA . THR A 1 83 ? -4.610 -5.654 19.407 1.00 91.06 83 THR A CA 1
ATOM 616 C C . THR A 1 83 ? -5.200 -5.009 20.648 1.00 91.06 83 THR A C 1
ATOM 618 O O . THR A 1 83 ? -5.278 -3.788 20.746 1.00 91.06 83 THR A O 1
ATOM 621 N N . GLN A 1 84 ? -5.607 -5.821 21.623 1.00 90.69 84 GLN A N 1
ATOM 622 C CA . GLN A 1 84 ? -6.042 -5.309 22.923 1.00 90.69 84 GLN A CA 1
ATOM 623 C C . GLN A 1 84 ? -4.812 -4.926 23.741 1.00 90.69 84 GLN A C 1
ATOM 625 O O . GLN A 1 84 ? -4.028 -5.792 24.124 1.00 90.69 84 GLN A O 1
ATOM 630 N N . THR A 1 85 ? -4.642 -3.637 24.009 1.00 89.12 85 THR A N 1
ATOM 631 C CA . THR A 1 85 ? -3.480 -3.105 24.736 1.00 89.12 85 THR A CA 1
ATOM 632 C C . THR A 1 85 ? -3.761 -2.901 26.214 1.00 89.12 85 THR A C 1
ATOM 634 O O . THR A 1 85 ? -2.833 -2.906 27.022 1.00 89.12 85 THR A O 1
ATOM 637 N N . ARG A 1 86 ? -5.038 -2.785 26.605 1.00 86.06 86 ARG A N 1
ATOM 638 C CA . ARG A 1 86 ? -5.427 -2.673 28.012 1.00 86.06 86 ARG A CA 1
ATOM 639 C C . ARG A 1 86 ? -6.604 -3.572 28.353 1.00 86.06 86 ARG A C 1
ATOM 641 O O . ARG A 1 86 ? -7.691 -3.467 27.789 1.00 86.06 86 ARG A O 1
ATOM 648 N N . TYR A 1 87 ? -6.390 -4.390 29.372 1.00 80.12 87 TYR A N 1
ATOM 649 C CA . TYR A 1 87 ? -7.388 -5.220 30.031 1.00 80.12 87 TYR A CA 1
ATOM 650 C C . TYR A 1 87 ? -7.059 -5.279 31.526 1.00 80.12 87 TYR A C 1
ATOM 652 O O . TYR A 1 87 ? -5.922 -5.044 31.932 1.00 80.12 87 TYR A O 1
ATOM 660 N N . THR A 1 88 ? -8.052 -5.536 32.376 1.00 69.50 88 THR A N 1
ATOM 661 C CA . THR A 1 88 ? -7.814 -5.691 33.820 1.00 69.50 88 THR A CA 1
ATOM 662 C C . THR A 1 88 ? -8.607 -6.868 34.361 1.00 69.50 88 THR A C 1
ATOM 664 O O . THR A 1 88 ? -9.706 -7.153 33.887 1.00 69.50 88 THR A O 1
ATOM 667 N N . TYR A 1 89 ? -8.079 -7.520 35.399 1.00 67.31 89 TYR A N 1
ATOM 668 C CA . TYR A 1 89 ? -8.764 -8.620 36.083 1.00 67.31 89 TYR A CA 1
ATOM 669 C C . TYR A 1 89 ? -10.127 -8.199 36.654 1.00 67.31 89 TYR A C 1
ATOM 671 O O . TYR A 1 89 ? -11.088 -8.955 36.572 1.00 67.31 89 TYR A O 1
ATOM 679 N N . ARG A 1 90 ? -10.249 -6.958 37.149 1.00 69.75 90 ARG A N 1
ATOM 680 C CA . ARG A 1 90 ? -11.513 -6.410 37.679 1.00 69.75 90 ARG A CA 1
ATOM 681 C C . ARG A 1 90 ? -12.568 -6.139 36.599 1.00 69.75 90 ARG A C 1
ATOM 683 O O . ARG A 1 90 ? -13.744 -6.059 36.922 1.00 69.75 90 ARG A O 1
ATOM 690 N N . ALA A 1 91 ? -12.155 -6.000 35.339 1.00 65.44 91 ALA A N 1
ATOM 691 C CA . ALA A 1 91 ? -13.037 -5.767 34.195 1.00 65.44 91 ALA A CA 1
ATOM 692 C C . ALA A 1 91 ? -13.342 -7.046 33.389 1.00 65.44 91 ALA A C 1
ATOM 694 O O . ALA A 1 91 ? -13.902 -6.949 32.301 1.00 65.44 91 ALA A O 1
ATOM 695 N N . GLY A 1 92 ? -12.980 -8.231 33.902 1.00 67.44 92 GLY A N 1
ATOM 696 C CA . GLY A 1 92 ? -13.279 -9.514 33.256 1.00 67.44 92 GLY A CA 1
ATOM 697 C C . GLY A 1 92 ? -12.165 -10.100 32.378 1.00 67.44 92 GLY A C 1
ATOM 698 O O . GLY A 1 92 ? -12.424 -11.057 31.658 1.00 67.44 92 GLY A O 1
ATOM 699 N N . GLY A 1 93 ? -10.930 -9.584 32.451 1.00 81.81 93 GLY A N 1
ATOM 700 C CA . GLY A 1 93 ? -9.783 -10.121 31.701 1.00 81.81 93 GLY A CA 1
ATOM 701 C C . GLY A 1 93 ? -9.726 -9.659 30.239 1.00 81.81 93 GLY A C 1
ATOM 702 O O . GLY A 1 93 ? -10.349 -8.663 29.872 1.00 81.81 93 GLY A O 1
ATOM 703 N N . MET A 1 94 ? -8.923 -10.336 29.410 1.00 85.56 94 MET A N 1
ATOM 704 C CA . MET A 1 94 ? -8.892 -10.071 27.965 1.00 85.56 94 MET A CA 1
ATOM 705 C C . MET A 1 94 ? -10.222 -10.476 27.330 1.00 85.56 94 MET A C 1
ATOM 707 O O . MET A 1 94 ? -10.715 -11.578 27.579 1.00 85.56 94 MET A O 1
ATOM 711 N N . ALA A 1 95 ? -10.773 -9.631 26.459 1.00 89.44 95 ALA A N 1
ATOM 712 C CA . ALA A 1 95 ? -11.900 -10.044 25.640 1.00 89.44 95 ALA A CA 1
ATOM 713 C C . ALA A 1 95 ? -11.417 -11.016 24.552 1.00 89.44 95 ALA A C 1
ATOM 715 O O . ALA A 1 95 ? -10.285 -10.959 24.082 1.00 89.44 95 ALA A O 1
ATOM 716 N N . ILE A 1 96 ? -12.273 -11.929 24.123 1.00 90.31 96 ILE A N 1
ATOM 717 C CA . ILE A 1 96 ? -11.984 -12.866 23.040 1.00 90.31 96 ILE A CA 1
ATOM 718 C C . ILE A 1 96 ? -12.463 -12.236 21.735 1.00 90.31 96 ILE A C 1
ATOM 720 O O . ILE A 1 96 ? -13.625 -11.832 21.628 1.00 90.31 96 ILE A O 1
ATOM 724 N N . LEU A 1 97 ? -11.579 -12.165 20.741 1.00 93.25 97 LEU A N 1
ATOM 725 C CA . LEU A 1 97 ? -11.934 -11.730 19.394 1.00 93.25 97 LEU A CA 1
ATOM 726 C C . LEU A 1 97 ? -12.903 -12.744 18.764 1.00 93.25 97 LEU A C 1
ATOM 728 O O . LEU A 1 97 ? -12.651 -13.946 18.778 1.00 93.25 97 LEU A O 1
ATOM 732 N N . ARG A 1 98 ? -14.042 -12.266 18.259 1.00 94.62 98 ARG A N 1
ATOM 733 C CA . ARG A 1 98 ? -15.133 -13.087 17.710 1.00 94.62 98 ARG A CA 1
ATOM 734 C C . ARG A 1 98 ? -15.169 -13.089 16.194 1.00 94.62 98 ARG A C 1
ATOM 736 O O . ARG A 1 98 ? -15.473 -14.120 15.608 1.00 94.62 98 ARG A O 1
ATOM 743 N N . SER A 1 99 ? -14.927 -11.940 15.580 1.00 93.75 99 SER A N 1
ATOM 744 C CA . SER A 1 99 ? -14.976 -11.787 14.130 1.00 93.75 99 SER A CA 1
ATOM 745 C C . SER A 1 99 ? -14.078 -10.644 13.682 1.00 93.75 99 SER A C 1
ATOM 747 O O . SER A 1 99 ? -13.829 -9.706 14.443 1.00 93.75 99 SER A O 1
ATOM 749 N N . VAL A 1 100 ? -13.606 -10.738 12.443 1.00 95.00 100 VAL A N 1
ATOM 750 C CA . VAL A 1 100 ? -12.802 -9.723 11.760 1.00 95.00 100 VAL A CA 1
ATOM 751 C C . VAL A 1 100 ? -13.326 -9.596 10.335 1.00 95.00 100 VAL A C 1
ATOM 753 O O . VAL A 1 100 ? -13.668 -10.599 9.713 1.00 95.00 100 VAL A O 1
ATOM 756 N N . SER A 1 101 ? -13.411 -8.364 9.858 1.00 93.12 101 SER A N 1
ATOM 757 C CA . SER A 1 101 ? -13.767 -7.972 8.497 1.00 93.12 101 SER A CA 1
ATOM 758 C C . SER A 1 101 ? -12.781 -6.912 8.006 1.00 93.12 101 SER A C 1
ATOM 760 O O . SER A 1 101 ? -11.953 -6.431 8.783 1.00 93.12 101 SER A O 1
ATOM 762 N N . ASP A 1 102 ? -12.925 -6.492 6.753 1.00 91.19 102 ASP A N 1
ATOM 763 C CA . ASP A 1 102 ? -12.087 -5.454 6.145 1.00 91.19 102 ASP A CA 1
ATOM 764 C C . ASP A 1 102 ? -12.240 -4.075 6.803 1.00 91.19 102 ASP A C 1
ATOM 766 O O . ASP A 1 102 ? -11.426 -3.193 6.560 1.00 91.19 102 ASP A O 1
ATOM 770 N N . THR A 1 103 ? -13.258 -3.850 7.638 1.00 89.06 103 THR A N 1
ATOM 771 C CA . THR A 1 103 ? -13.521 -2.533 8.250 1.00 89.06 103 THR A CA 1
ATOM 772 C C . THR A 1 103 ? -13.580 -2.561 9.770 1.00 89.06 103 THR A C 1
ATOM 774 O O . THR A 1 103 ? -13.345 -1.535 10.414 1.00 89.06 103 THR A O 1
ATOM 777 N N . GLU A 1 104 ? -13.896 -3.715 10.359 1.00 93.50 104 GLU A N 1
ATOM 778 C CA . GLU A 1 104 ? -14.040 -3.857 11.805 1.00 93.50 104 GLU A CA 1
ATOM 779 C C . GLU A 1 104 ? -13.610 -5.221 12.352 1.00 93.50 104 GLU A C 1
ATOM 781 O O . GLU A 1 104 ? -13.685 -6.256 11.688 1.00 93.50 104 GLU A O 1
ATOM 786 N N . CYS A 1 105 ? -13.226 -5.216 13.622 1.00 94.75 105 CYS A N 1
ATOM 787 C CA . CYS A 1 105 ? -12.995 -6.390 14.445 1.00 94.75 105 CYS A CA 1
ATOM 788 C C . CYS A 1 105 ? -13.924 -6.340 15.663 1.00 94.75 105 CYS A C 1
ATOM 790 O O . CYS A 1 105 ? -14.096 -5.290 16.285 1.00 94.75 105 CYS A O 1
ATOM 792 N N . ARG A 1 106 ? -14.538 -7.468 16.028 1.00 96.06 106 ARG A N 1
ATOM 793 C CA . ARG A 1 106 ? -15.536 -7.539 17.104 1.00 96.06 106 ARG A CA 1
ATOM 794 C C . ARG A 1 106 ? -15.099 -8.487 18.205 1.00 96.06 106 ARG A C 1
ATOM 796 O O . ARG A 1 106 ? -14.685 -9.611 17.934 1.00 96.06 106 ARG A O 1
ATOM 803 N N . TYR A 1 107 ? -15.274 -8.067 19.450 1.00 94.62 107 TYR A N 1
ATOM 804 C CA . TYR A 1 107 ? -14.955 -8.837 20.648 1.00 94.62 107 TYR A CA 1
ATOM 805 C C . TYR A 1 107 ? -16.216 -9.399 21.316 1.00 94.62 107 TYR A C 1
ATOM 807 O O . TYR A 1 107 ? -17.332 -8.920 21.112 1.00 94.62 107 TYR A O 1
ATOM 815 N N . ASN A 1 108 ? -16.052 -10.442 22.131 1.00 92.25 108 ASN A N 1
ATOM 816 C CA . ASN A 1 108 ? -17.142 -11.047 22.906 1.00 92.25 108 ASN A CA 1
ATOM 817 C C . ASN A 1 108 ? -17.626 -10.163 24.070 1.00 92.25 108 ASN A C 1
ATOM 819 O O . ASN A 1 108 ? -18.711 -10.393 24.599 1.00 92.25 108 ASN A O 1
ATOM 823 N N . GLY A 1 109 ? -16.812 -9.192 24.478 1.00 89.94 109 GLY A N 1
ATOM 824 C CA . GLY A 1 109 ? -17.008 -8.330 25.633 1.00 89.94 109 GLY A CA 1
ATOM 825 C C . GLY A 1 109 ? -16.361 -6.966 25.415 1.00 89.94 109 GLY A C 1
ATOM 826 O O . GLY A 1 109 ? -15.813 -6.687 24.350 1.00 89.94 109 GLY A O 1
ATOM 827 N N . GLN A 1 110 ? -16.476 -6.089 26.412 1.00 89.06 110 GLN A N 1
ATOM 828 C CA . GLN A 1 110 ? -15.924 -4.737 26.334 1.00 89.06 110 GLN A CA 1
ATOM 829 C C . GLN A 1 110 ? -14.409 -4.753 26.562 1.00 89.06 110 GLN A C 1
ATOM 831 O O . GLN A 1 110 ? -13.940 -5.233 27.590 1.00 89.06 110 GLN A O 1
ATOM 836 N N . VAL A 1 111 ? -13.665 -4.170 25.628 1.00 90.25 111 VAL A N 1
ATOM 837 C CA . VAL A 1 111 ? -12.223 -3.937 25.708 1.00 90.25 111 VAL A CA 1
ATOM 838 C C . VAL A 1 111 ? -11.973 -2.551 26.291 1.00 90.25 111 VAL A C 1
ATOM 840 O O . VAL A 1 111 ? -12.611 -1.580 25.883 1.00 90.25 111 VAL A O 1
ATOM 843 N N . LEU A 1 112 ? -11.048 -2.431 27.248 1.00 90.94 112 LEU A N 1
ATOM 844 C CA . LEU A 1 112 ? -10.720 -1.128 27.834 1.00 90.94 112 LEU A CA 1
ATOM 845 C C . LEU A 1 112 ? -9.937 -0.251 26.862 1.00 90.94 112 LEU A C 1
ATOM 847 O O . LEU A 1 112 ? -10.259 0.928 26.767 1.00 90.94 112 LEU A O 1
ATOM 851 N N . GLU A 1 113 ? -8.976 -0.828 26.144 1.00 91.06 113 GLU A N 1
ATOM 852 C CA . GLU A 1 113 ? -8.239 -0.176 25.061 1.00 91.06 113 GLU A CA 1
ATOM 853 C C . GLU A 1 113 ? -7.872 -1.197 23.974 1.00 91.06 113 GLU A C 1
ATOM 855 O O . GLU A 1 113 ? -7.340 -2.272 24.274 1.00 91.06 113 GLU A O 1
ATOM 860 N N . VAL A 1 114 ? -8.152 -0.853 22.719 1.00 92.12 114 VAL A N 1
ATOM 861 C CA . VAL A 1 114 ? -7.741 -1.595 21.524 1.00 92.12 114 VAL A CA 1
ATOM 862 C C . VAL A 1 114 ? -6.997 -0.662 20.574 1.00 92.12 114 VAL A C 1
ATOM 864 O O . VAL A 1 114 ? -7.433 0.462 20.336 1.00 92.12 114 VAL A O 1
ATOM 867 N N . GLN A 1 115 ? -5.892 -1.141 20.013 1.00 93.50 115 GLN A N 1
ATOM 868 C CA . GLN A 1 115 ? -5.200 -0.519 18.891 1.00 93.50 115 GLN A CA 1
ATOM 869 C C . GLN A 1 115 ? -5.594 -1.228 17.598 1.00 93.50 115 GLN A C 1
ATOM 871 O O . GLN A 1 115 ? -5.401 -2.437 17.458 1.00 93.50 115 GLN A O 1
ATOM 876 N N . VAL A 1 116 ? -6.160 -0.472 16.664 1.00 93.81 116 VAL A N 1
ATOM 877 C CA . VAL A 1 116 ? -6.594 -0.937 15.348 1.00 93.81 116 VAL A CA 1
ATOM 878 C C . VAL A 1 116 ? -5.626 -0.397 14.309 1.00 93.81 116 VAL A C 1
ATOM 880 O O . VAL A 1 116 ? -5.465 0.816 14.195 1.00 93.81 116 VAL A O 1
ATOM 883 N N . ARG A 1 117 ? -4.983 -1.285 13.552 1.00 93.50 117 ARG A N 1
ATOM 884 C CA . ARG A 1 117 ? -4.129 -0.917 12.423 1.00 93.50 117 ARG A CA 1
ATOM 885 C C . ARG A 1 117 ? -4.968 -0.916 11.151 1.00 93.50 117 ARG A C 1
ATOM 887 O O . ARG A 1 117 ? -5.595 -1.923 10.826 1.00 93.50 117 ARG A O 1
ATOM 894 N N . CYS A 1 118 ? -4.983 0.223 10.476 1.00 91.38 118 CYS A N 1
ATOM 895 C CA . CYS A 1 118 ? -5.816 0.523 9.321 1.00 91.38 118 CYS A CA 1
ATOM 896 C C . CYS A 1 118 ? -4.923 1.034 8.196 1.00 91.38 118 CYS A C 1
ATOM 898 O O . CYS A 1 118 ? -4.144 1.951 8.431 1.00 91.38 118 CYS A O 1
ATOM 900 N N . CYS A 1 119 ? -5.031 0.491 6.989 1.00 89.06 119 CYS A N 1
ATOM 901 C CA . CYS A 1 119 ? -4.213 0.907 5.852 1.00 89.06 119 CYS A CA 1
ATOM 902 C C . CYS A 1 119 ? -5.084 1.336 4.670 1.00 89.06 119 CYS A C 1
ATOM 904 O O . CYS A 1 119 ? -6.110 0.718 4.395 1.00 89.06 119 CYS A O 1
ATOM 906 N N . ALA A 1 120 ? -4.672 2.383 3.967 1.00 88.12 120 ALA A N 1
ATOM 907 C CA . ALA A 1 120 ? -5.270 2.836 2.718 1.00 88.12 120 ALA A CA 1
ATOM 908 C C . ALA A 1 120 ? -4.229 2.751 1.595 1.00 88.12 120 ALA A C 1
ATOM 910 O O . ALA A 1 120 ? -3.027 2.863 1.842 1.00 88.12 120 ALA A O 1
ATOM 911 N N . MET A 1 121 ? -4.695 2.528 0.366 1.00 83.12 121 MET A N 1
ATOM 912 C CA . MET A 1 121 ? -3.845 2.542 -0.825 1.00 83.12 121 MET A CA 1
ATOM 913 C C . MET A 1 121 ? -3.947 3.896 -1.523 1.00 83.12 121 MET A C 1
ATOM 915 O O . MET A 1 121 ? -5.053 4.369 -1.788 1.00 83.12 121 MET A O 1
ATOM 919 N N . GLY A 1 122 ? -2.801 4.458 -1.891 1.00 69.50 122 GLY A N 1
ATOM 920 C CA . GLY A 1 122 ? -2.694 5.625 -2.757 1.00 69.50 122 GLY A CA 1
ATOM 921 C C . GLY A 1 122 ? -1.928 6.789 -2.122 1.00 69.50 122 GLY A C 1
ATOM 922 O O . GLY A 1 122 ? -1.826 6.871 -0.900 1.00 69.50 122 GLY A O 1
ATOM 923 N N . PRO A 1 123 ? -1.433 7.721 -2.954 1.00 61.06 123 PRO A N 1
ATOM 924 C CA . PRO A 1 123 ? -0.542 8.809 -2.533 1.00 61.06 123 PRO A CA 1
ATOM 925 C C . PRO A 1 123 ? -1.228 9.889 -1.680 1.00 61.06 123 PRO A C 1
ATOM 927 O O . PRO A 1 123 ? -0.571 10.777 -1.150 1.00 61.06 123 PRO A O 1
ATOM 930 N N . ASN A 1 124 ? -2.560 9.862 -1.574 1.00 67.19 124 ASN A N 1
ATOM 931 C CA . ASN A 1 124 ? -3.323 10.808 -0.767 1.00 67.19 124 ASN A CA 1
ATOM 932 C C . ASN A 1 124 ? -4.460 10.072 -0.037 1.00 67.19 124 ASN A C 1
ATOM 934 O O . ASN A 1 124 ? -5.599 10.068 -0.517 1.00 67.19 124 ASN A O 1
ATOM 938 N N . PRO A 1 125 ? -4.158 9.368 1.067 1.00 65.69 125 PRO A N 1
ATOM 939 C CA . PRO A 1 125 ? -5.171 8.658 1.834 1.00 65.69 125 PRO A CA 1
ATOM 940 C C . PRO A 1 125 ? -6.155 9.650 2.483 1.00 65.69 125 PRO A C 1
ATOM 942 O O . PRO A 1 125 ? -5.790 10.793 2.773 1.00 65.69 125 PRO A O 1
ATOM 945 N N . PRO A 1 126 ? -7.412 9.240 2.742 1.00 71.75 126 PRO A N 1
ATOM 946 C CA . PRO A 1 126 ? -8.373 10.105 3.414 1.00 71.75 126 PRO A CA 1
ATOM 947 C C . PRO A 1 126 ? -7.869 10.496 4.815 1.00 71.75 126 PRO A C 1
ATOM 949 O O . PRO A 1 126 ? -7.135 9.727 5.445 1.00 71.75 126 PRO A O 1
ATOM 952 N N . PRO A 1 127 ? -8.252 11.675 5.335 1.00 71.44 127 PRO A N 1
ATOM 953 C CA . PRO A 1 127 ? -7.814 12.115 6.653 1.00 71.44 127 PRO A CA 1
ATOM 954 C C . PRO A 1 127 ? -8.273 11.121 7.726 1.00 71.44 127 PRO A C 1
ATOM 956 O O . PRO A 1 127 ? -9.456 10.793 7.819 1.00 71.44 127 PRO A O 1
ATOM 959 N N . ALA A 1 128 ? -7.331 10.637 8.535 1.00 67.38 128 ALA A N 1
ATOM 960 C CA . ALA A 1 128 ? -7.613 9.719 9.631 1.00 67.38 128 ALA A CA 1
ATOM 961 C C . ALA A 1 128 ? -7.981 10.485 10.911 1.00 67.38 128 ALA A C 1
ATOM 963 O O . ALA A 1 128 ? -7.333 11.462 11.296 1.00 67.38 128 ALA A O 1
ATOM 964 N N . THR A 1 129 ? -9.017 10.023 11.606 1.00 64.31 129 THR A N 1
ATOM 965 C CA . THR A 1 129 ? -9.502 10.634 12.842 1.00 64.31 129 THR A CA 1
ATOM 966 C C . THR A 1 129 ? -8.662 10.127 14.014 1.00 64.31 129 THR A C 1
ATOM 968 O O . THR A 1 129 ? -8.827 8.987 14.454 1.00 64.31 129 THR A O 1
ATOM 971 N N . GLN A 1 130 ? -7.795 11.006 14.530 1.00 54.00 130 GLN A N 1
ATOM 972 C CA . GLN A 1 130 ? -6.909 10.807 15.688 1.00 54.00 130 GLN A CA 1
ATOM 973 C C . GLN A 1 130 ? -5.945 9.622 15.541 1.00 54.00 130 GLN A C 1
ATOM 975 O O . GLN A 1 130 ? -6.156 8.527 16.065 1.00 54.00 130 GLN A O 1
ATOM 980 N N . VAL A 1 131 ? -4.837 9.896 14.858 1.00 47.12 131 VAL A N 1
ATOM 981 C CA . VAL A 1 131 ? -3.664 9.030 14.774 1.00 47.12 131 VAL A CA 1
ATOM 982 C C . VAL A 1 131 ? -2.691 9.481 15.856 1.00 47.12 131 VAL A C 1
ATOM 984 O O . VAL A 1 131 ? -2.337 10.656 15.942 1.00 47.12 131 VAL A O 1
ATOM 987 N N . ARG A 1 132 ? -2.243 8.562 16.712 1.00 45.31 132 ARG A N 1
ATOM 988 C CA . ARG A 1 132 ? -0.933 8.754 17.335 1.00 45.31 132 ARG A CA 1
ATOM 989 C C . ARG A 1 132 ? 0.039 8.348 16.239 1.00 45.31 132 ARG A C 1
ATOM 991 O O . ARG A 1 132 ? 0.136 7.152 15.971 1.00 45.31 132 ARG A O 1
ATOM 998 N N . ASP A 1 133 ? 0.638 9.323 15.555 1.00 42.53 133 ASP A N 1
ATOM 999 C CA . ASP A 1 133 ? 1.604 9.092 14.477 1.00 42.53 133 ASP A CA 1
ATOM 1000 C C . ASP A 1 133 ? 2.792 8.305 15.032 1.00 42.53 133 ASP A C 1
ATOM 1002 O O . ASP A 1 133 ? 3.782 8.853 15.512 1.00 42.53 133 ASP A O 1
ATOM 1006 N N . GLN A 1 134 ? 2.678 6.982 15.035 1.00 44.28 134 GLN A N 1
ATOM 1007 C CA . GLN A 1 134 ? 3.838 6.119 15.090 1.00 44.28 134 GLN A CA 1
ATOM 1008 C C . GLN A 1 134 ? 4.312 6.003 13.653 1.00 44.28 134 GLN A C 1
ATOM 1010 O O . GLN A 1 134 ? 3.850 5.143 12.905 1.00 44.28 134 GLN A O 1
ATOM 1015 N N . VAL A 1 135 ? 5.203 6.919 13.275 1.00 39.56 135 VAL A N 1
ATOM 1016 C CA . VAL A 1 135 ? 6.043 6.770 12.089 1.00 39.56 135 VAL A CA 1
ATOM 1017 C C . VAL A 1 135 ? 6.684 5.387 12.187 1.00 39.56 135 VAL A C 1
ATOM 1019 O O . VAL A 1 135 ? 7.425 5.097 13.129 1.00 39.56 135 VAL A O 1
ATOM 1022 N N . LEU A 1 136 ? 6.310 4.496 11.270 1.00 46.47 136 LEU A N 1
ATOM 1023 C CA . LEU A 1 136 ? 6.946 3.194 11.142 1.00 46.47 136 LEU A CA 1
ATOM 1024 C C . LEU A 1 136 ? 8.420 3.463 10.794 1.00 46.47 136 LEU A C 1
ATOM 1026 O O . LEU A 1 136 ? 8.657 4.289 9.913 1.00 46.47 136 LEU A O 1
ATOM 1030 N N . PRO A 1 137 ? 9.408 2.839 11.460 1.00 45.38 137 PRO A N 1
ATOM 1031 C CA . PRO A 1 137 ? 10.799 3.035 11.075 1.00 45.38 137 PRO A CA 1
ATOM 1032 C C . PRO A 1 137 ? 10.963 2.647 9.604 1.00 45.38 137 PRO A 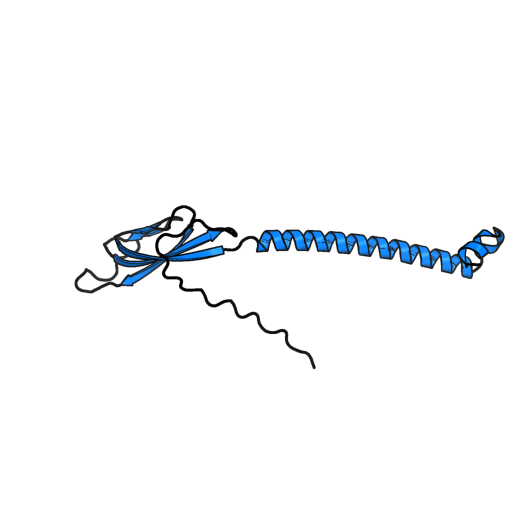C 1
ATOM 1034 O O . PRO A 1 137 ? 10.547 1.560 9.195 1.00 45.38 137 PRO A O 1
ATOM 1037 N N . GLU A 1 138 ? 11.519 3.569 8.821 1.00 47.28 138 GLU A N 1
ATOM 1038 C CA . GLU A 1 138 ? 11.804 3.374 7.403 1.00 47.28 138 GLU A CA 1
ATOM 1039 C C . GLU A 1 138 ? 12.638 2.092 7.233 1.00 47.28 138 GLU A C 1
ATOM 1041 O O . GLU A 1 138 ? 13.584 1.875 8.003 1.00 47.28 138 GLU A O 1
ATOM 1046 N N . PRO A 1 139 ? 12.294 1.201 6.284 1.00 47.22 139 PRO A N 1
ATOM 1047 C CA . PRO A 1 139 ? 13.113 0.032 6.012 1.00 47.22 139 PRO A CA 1
ATOM 1048 C C . PRO A 1 139 ? 14.519 0.498 5.629 1.00 47.22 139 PRO A C 1
ATOM 1050 O O . PRO A 1 139 ? 14.711 1.179 4.625 1.00 47.22 139 PRO A O 1
ATOM 1053 N N . GLN A 1 140 ? 15.504 0.141 6.453 1.00 52.44 140 GLN A N 1
ATOM 1054 C CA . GLN A 1 140 ? 16.910 0.436 6.205 1.00 52.44 140 GLN A CA 1
ATOM 1055 C C . GLN A 1 140 ? 17.316 -0.254 4.899 1.00 52.44 140 GLN A C 1
ATOM 1057 O O . GLN A 1 140 ? 17.506 -1.471 4.874 1.00 52.44 140 GLN A O 1
ATOM 1062 N N . GLN A 1 141 ? 17.417 0.500 3.801 1.00 54.75 141 GLN A N 1
ATOM 1063 C CA . GLN A 1 141 ? 18.029 -0.013 2.580 1.00 54.75 141 GLN A CA 1
ATOM 1064 C C . GLN A 1 141 ? 19.476 -0.406 2.908 1.00 54.75 141 GLN A C 1
ATOM 1066 O O . GLN A 1 141 ? 20.226 0.435 3.414 1.00 54.75 141 GLN A O 1
ATOM 1071 N N . PRO A 1 142 ? 19.889 -1.661 2.659 1.00 52.28 142 PRO A N 1
ATOM 1072 C CA . PRO A 1 142 ? 21.283 -2.037 2.815 1.00 52.28 142 PRO A CA 1
ATOM 1073 C C . PRO A 1 142 ? 22.127 -1.168 1.878 1.00 52.28 142 PRO A C 1
ATOM 1075 O O . PRO A 1 142 ? 21.824 -1.041 0.689 1.00 52.28 142 PRO A O 1
ATOM 1078 N N . ALA A 1 143 ? 23.156 -0.525 2.432 1.00 64.88 143 ALA A N 1
ATOM 1079 C CA . ALA A 1 143 ? 24.096 0.260 1.646 1.00 64.88 143 ALA A CA 1
ATOM 1080 C C . ALA A 1 143 ? 24.766 -0.653 0.602 1.00 64.88 143 ALA A C 1
ATOM 1082 O O . ALA A 1 143 ? 25.112 -1.788 0.940 1.00 64.88 143 ALA A O 1
ATOM 1083 N N . PRO A 1 144 ? 24.945 -0.195 -0.651 1.00 56.78 144 PRO A N 1
ATOM 1084 C CA . PRO A 1 144 ? 25.610 -0.993 -1.668 1.00 56.78 144 PRO A CA 1
ATOM 1085 C C . PRO A 1 144 ? 27.027 -1.339 -1.204 1.00 56.78 144 PRO A C 1
ATOM 1087 O O . PRO A 1 144 ? 27.812 -0.463 -0.834 1.00 56.78 144 PRO A O 1
ATOM 1090 N N . GLU A 1 145 ? 27.315 -2.636 -1.201 1.00 58.88 145 GLU A N 1
ATOM 1091 C CA . GLU A 1 145 ? 28.601 -3.209 -0.829 1.00 58.88 145 GLU A CA 1
ATOM 1092 C C . GLU A 1 145 ? 29.663 -2.669 -1.797 1.00 58.88 145 GLU A C 1
ATOM 1094 O O . GLU A 1 145 ? 29.620 -2.931 -3.001 1.00 58.88 145 GLU A O 1
ATOM 1099 N N . GLN A 1 146 ? 30.571 -1.827 -1.297 1.00 51.38 146 GLN A N 1
ATOM 1100 C CA . GLN A 1 146 ? 31.669 -1.322 -2.112 1.00 51.38 146 GLN A CA 1
ATOM 1101 C C . GLN A 1 146 ? 32.674 -2.448 -2.321 1.00 51.38 146 GLN A C 1
ATOM 1103 O O . GLN A 1 146 ? 33.404 -2.830 -1.408 1.00 51.38 146 GLN A O 1
ATOM 1108 N N . ILE A 1 147 ? 32.689 -2.980 -3.536 1.00 54.91 147 ILE A N 1
ATOM 1109 C CA . ILE A 1 147 ? 33.671 -3.963 -3.974 1.00 54.91 147 ILE A CA 1
ATOM 1110 C C . ILE A 1 147 ? 34.992 -3.204 -4.174 1.00 54.91 147 ILE A C 1
ATOM 1112 O O . ILE A 1 147 ? 35.079 -2.365 -5.073 1.00 54.91 147 ILE A O 1
ATOM 1116 N N . SER A 1 148 ? 35.965 -3.431 -3.282 1.00 54.22 148 SER A N 1
ATOM 1117 C CA . SER A 1 148 ? 37.363 -2.977 -3.434 1.00 54.22 148 SER A CA 1
ATOM 1118 C C . SER A 1 148 ? 38.131 -3.828 -4.435 1.00 54.22 148 SER A C 1
ATOM 1120 O O . SER A 1 148 ? 37.884 -5.055 -4.465 1.00 54.22 148 SER A O 1
#

Secondary structure (DSSP, 8-state):
--HHHHHHT-GGGGGSHHHHHHHHHHHHHHHHHHHHHHHHHHHHHHHHHHHHHHT--EEEEEEEEEEEEEEEPPTT-EEEEEEEEE--GGGTSSPPEEEE-SSEEEEEEEEEEEEEEEEEESSSPPPPSS-----PPPP-PPPP----

Sequence (148 aa):
MTIAEWCAADAGRTNTDICKQHRDTEEVRTSLGQRIAEVLGIANRAQATADAAMAREIVCVTRTLNRTRTGSCDPGYTLTGCTQTRYTYRAGGMAILRSVSDTECRYNGQVLEVQVRCCAMGPNPPPATQVRDQVLPEPQQPAPEQIS

Foldseek 3Di:
DDLVCVCVVDVVSCPPPSNVVVVVVVVVVVVVVVVVVVVVVVVVVVVVVVVVVVQFDKDKFKDKDAFDQKDFFDPQWFWDDKDQPDDDVVQPGDWDWDDDDRTMTGTPHTGGMMIIMIIHTGPDGDDGDDGPPPPDPDPPDPDPDDDD